Protein AF-A0A1W9H774-F1 (afdb_monomer_lite)

Secondary structure (DSSP, 8-state):
----------HHHHHHHHHHHHHTT--HHHHHHHHHHHHHH------S--S----------HHHHHHHHHHHTTTTT-S---HHHHHGGGGS-HHHHHHHHHHHTTTPPP-PPP--S--------

Radius of gyration: 25.67 Å; chains: 1; bounding box: 56×45×58 Å

Sequence (125 aa):
MASLTVRNIPEEAKARFRRVAAAHGRSMEDHLRQLIVNAADEDVSPSRVAEGAAPFRPQPSAEDWVHELVRLANGAGEGVFDVGKFAEIRYMSPKDAMAELRRLADGVGIDLPPRSGAPLEDPQL

Structure (mmCIF, N/CA/C/O backbone):
data_AF-A0A1W9H774-F1
#
_entry.id   AF-A0A1W9H774-F1
#
loop_
_atom_site.group_PDB
_atom_site.id
_atom_site.type_symbol
_atom_site.label_atom_id
_atom_site.label_alt_id
_atom_site.label_comp_id
_atom_site.label_asym_id
_atom_site.label_entity_id
_atom_site.label_seq_id
_atom_site.pdbx_PDB_ins_code
_atom_site.Cartn_x
_atom_site.Cartn_y
_atom_site.Cartn_z
_atom_site.occupancy
_atom_site.B_iso_or_equiv
_atom_site.auth_seq_id
_atom_site.auth_comp_id
_atom_site.auth_asym_id
_atom_site.auth_atom_id
_atom_site.pdbx_PDB_model_num
ATOM 1 N N . MET A 1 1 ? 6.349 -4.215 17.969 1.00 62.41 1 MET A N 1
ATOM 2 C CA . MET A 1 1 ? 5.167 -3.337 18.096 1.00 62.41 1 MET A CA 1
ATOM 3 C C . MET A 1 1 ? 5.312 -2.252 17.040 1.00 62.41 1 MET A C 1
ATOM 5 O O . MET A 1 1 ? 6.219 -1.442 17.158 1.00 62.41 1 MET A O 1
ATOM 9 N N . ALA A 1 2 ? 4.542 -2.326 15.955 1.00 76.56 2 ALA A N 1
ATOM 10 C CA . ALA A 1 2 ? 4.594 -1.348 14.866 1.00 76.56 2 ALA A CA 1
ATOM 11 C C . ALA A 1 2 ? 3.440 -0.351 15.029 1.00 76.56 2 ALA A C 1
ATOM 13 O O . ALA A 1 2 ? 2.338 -0.756 15.399 1.00 76.56 2 ALA A O 1
ATOM 14 N N . SER A 1 3 ? 3.690 0.933 14.782 1.00 84.69 3 SER A N 1
ATOM 15 C CA . SER A 1 3 ? 2.662 1.975 14.782 1.00 84.69 3 SER A CA 1
ATOM 16 C C . SER A 1 3 ? 2.340 2.384 13.344 1.00 84.69 3 SER A C 1
ATOM 18 O O . SER A 1 3 ? 3.233 2.579 12.523 1.00 84.69 3 SER A O 1
ATOM 20 N N . LEU A 1 4 ? 1.050 2.509 13.030 1.00 82.31 4 LEU A N 1
ATOM 21 C CA . LEU A 1 4 ? 0.554 2.942 11.725 1.00 82.31 4 LEU A CA 1
ATOM 22 C C . LEU A 1 4 ? -0.335 4.167 11.932 1.00 82.31 4 LEU A C 1
ATOM 24 O O . LEU A 1 4 ? -1.285 4.122 12.708 1.00 82.31 4 LEU A O 1
ATOM 28 N N . THR A 1 5 ? -0.032 5.264 11.237 1.00 88.88 5 THR A N 1
ATOM 29 C CA . THR A 1 5 ? -0.881 6.463 11.241 1.00 88.88 5 THR A CA 1
ATOM 30 C C . THR A 1 5 ? -1.582 6.585 9.900 1.00 88.88 5 THR A C 1
ATOM 32 O O . THR A 1 5 ? -0.936 6.832 8.885 1.00 88.88 5 THR A O 1
ATOM 35 N N . VAL A 1 6 ? -2.908 6.463 9.899 1.00 82.38 6 VAL A N 1
ATOM 36 C CA . VAL A 1 6 ? -3.724 6.682 8.702 1.00 82.38 6 VAL A CA 1
ATOM 37 C C . VAL A 1 6 ? -4.219 8.126 8.711 1.00 82.38 6 VAL A C 1
ATOM 39 O O . VAL A 1 6 ? -4.866 8.566 9.661 1.00 82.38 6 VAL A O 1
ATOM 42 N N . ARG A 1 7 ? -3.874 8.884 7.669 1.00 87.88 7 ARG A N 1
ATOM 43 C CA . ARG A 1 7 ? -4.251 10.296 7.502 1.00 87.88 7 ARG A CA 1
ATOM 44 C C . ARG A 1 7 ? -5.277 10.432 6.379 1.00 87.88 7 ARG A C 1
ATOM 46 O O . ARG A 1 7 ? -5.406 9.536 5.555 1.00 87.88 7 ARG A O 1
ATOM 53 N N . ASN A 1 8 ? -5.978 11.565 6.350 1.00 88.56 8 ASN A N 1
ATOM 54 C CA . ASN A 1 8 ? -6.957 11.894 5.310 1.00 88.56 8 ASN A CA 1
ATOM 55 C C . ASN A 1 8 ? -8.129 10.893 5.191 1.00 88.56 8 ASN A C 1
ATOM 57 O O . ASN A 1 8 ? -8.542 10.525 4.095 1.00 88.56 8 ASN A O 1
ATOM 61 N N . ILE A 1 9 ? -8.666 10.431 6.324 1.00 84.31 9 ILE A N 1
ATOM 62 C CA . ILE A 1 9 ? -9.881 9.608 6.331 1.00 84.31 9 ILE A CA 1
ATOM 63 C C . ILE A 1 9 ? -11.099 10.543 6.304 1.00 84.31 9 ILE A C 1
ATOM 65 O O . ILE A 1 9 ? -11.188 11.415 7.172 1.00 84.31 9 ILE A O 1
ATOM 69 N N . PRO A 1 10 ? -12.063 10.350 5.384 1.00 91.00 10 PRO A N 1
ATOM 70 C CA . PRO A 1 10 ? -13.322 11.088 5.406 1.00 91.00 10 PRO A CA 1
ATOM 71 C C . PRO A 1 10 ? -14.048 10.918 6.747 1.00 91.00 10 PRO A C 1
ATOM 73 O O . PRO A 1 10 ? -14.188 9.796 7.244 1.00 91.00 10 PRO A O 1
ATOM 76 N N . GLU A 1 11 ? -14.561 12.008 7.323 1.00 86.38 11 GLU A N 1
ATOM 77 C CA . GLU A 1 11 ? -15.167 11.976 8.666 1.00 86.38 11 GLU A CA 1
ATOM 78 C C . GLU A 1 11 ? -16.371 11.020 8.733 1.00 86.38 11 GLU A C 1
ATOM 80 O O . GLU A 1 11 ? -16.563 10.293 9.708 1.00 86.38 11 GLU A O 1
ATOM 85 N N . GLU A 1 12 ? -17.132 10.914 7.644 1.00 88.25 12 GLU A N 1
ATOM 86 C CA . GLU A 1 12 ? -18.228 9.951 7.531 1.00 88.25 12 GLU A CA 1
ATOM 87 C C . GLU A 1 12 ? -17.751 8.495 7.589 1.00 88.25 12 GLU A C 1
ATOM 89 O O . GLU A 1 12 ? -18.395 7.651 8.219 1.00 88.25 12 GLU A O 1
ATOM 94 N N . ALA A 1 13 ? -16.621 8.187 6.944 1.00 86.31 13 ALA A N 1
ATOM 95 C CA . ALA A 1 13 ? -16.035 6.851 6.958 1.00 86.31 13 ALA A CA 1
ATOM 96 C C . ALA A 1 13 ? -15.551 6.498 8.369 1.00 86.31 13 ALA A C 1
ATOM 98 O O . ALA A 1 13 ? -15.840 5.409 8.863 1.00 86.31 13 ALA A O 1
ATOM 99 N N . LYS A 1 14 ? -14.927 7.453 9.064 1.00 88.31 14 LYS A N 1
ATOM 100 C CA . LYS A 1 14 ? -14.523 7.316 10.468 1.00 88.31 14 LYS A CA 1
ATOM 101 C C . LYS A 1 14 ? -15.722 7.098 11.399 1.00 88.31 14 LYS A C 1
ATOM 103 O O . LYS A 1 14 ? -15.684 6.222 12.265 1.00 88.31 14 LYS A O 1
ATOM 108 N N . ALA A 1 15 ? -16.817 7.834 11.202 1.00 89.12 15 ALA A N 1
ATOM 109 C CA . ALA A 1 15 ? -18.040 7.683 11.989 1.00 89.12 15 ALA A CA 1
ATOM 110 C C . ALA A 1 15 ? -18.739 6.335 11.748 1.00 89.12 15 ALA A C 1
ATOM 112 O O . ALA A 1 15 ? -19.255 5.722 12.687 1.00 89.12 15 ALA A O 1
ATOM 113 N N . ARG A 1 16 ? -18.763 5.846 10.500 1.00 88.62 16 ARG A N 1
ATOM 114 C CA . ARG A 1 16 ? -19.239 4.487 10.185 1.00 88.62 16 ARG A CA 1
ATOM 115 C C . ARG A 1 16 ? -18.352 3.436 10.841 1.00 88.62 16 ARG A C 1
ATOM 117 O O . ARG A 1 16 ? -18.870 2.560 11.524 1.00 88.62 16 ARG A O 1
ATOM 124 N N . PHE A 1 17 ? -17.037 3.578 10.720 1.00 87.75 17 PHE A N 1
ATOM 125 C CA . PHE A 1 17 ? -16.075 2.646 11.298 1.00 87.75 17 PHE A CA 1
ATOM 126 C C . PHE A 1 17 ? -16.210 2.541 12.823 1.00 87.75 17 PHE A C 1
ATOM 128 O O . PHE A 1 17 ? -16.242 1.443 13.372 1.00 87.75 17 PHE A O 1
ATOM 135 N N . ARG A 1 18 ? -16.415 3.671 13.512 1.00 88.38 18 ARG A N 1
ATOM 136 C CA . ARG A 1 18 ? -16.695 3.691 14.956 1.00 88.38 18 ARG A CA 1
ATOM 137 C C . ARG A 1 18 ? -17.947 2.900 15.329 1.00 88.38 18 ARG A C 1
ATOM 139 O O . ARG A 1 18 ? -17.934 2.183 16.325 1.00 88.38 18 ARG A O 1
ATOM 146 N N . ARG A 1 19 ? -19.022 3.039 14.548 1.00 90.00 19 ARG A N 1
ATOM 147 C CA . ARG A 1 19 ? -20.281 2.317 14.782 1.00 90.00 19 ARG A CA 1
ATOM 148 C C . ARG A 1 19 ? -20.111 0.815 14.587 1.00 90.00 19 ARG A C 1
ATOM 150 O O . ARG A 1 19 ? -20.593 0.052 15.413 1.00 90.00 19 ARG A O 1
ATOM 157 N N . VAL A 1 20 ? -19.398 0.406 13.540 1.00 87.88 20 VAL A N 1
ATOM 158 C CA . VAL A 1 20 ? -19.118 -1.010 13.269 1.00 87.88 20 VAL A CA 1
ATOM 159 C C . VAL A 1 20 ? -18.243 -1.605 14.376 1.00 87.88 20 VAL A C 1
ATOM 161 O O . VAL A 1 20 ? -18.600 -2.632 14.944 1.00 87.88 20 VAL A O 1
ATOM 164 N N . ALA A 1 21 ? -17.170 -0.920 14.784 1.00 89.00 21 ALA A N 1
ATOM 165 C CA . ALA A 1 21 ? -16.325 -1.368 15.894 1.00 89.00 21 ALA A CA 1
ATOM 166 C C . ALA A 1 21 ? -17.122 -1.549 17.202 1.00 89.00 21 ALA A C 1
ATOM 168 O O . ALA A 1 21 ? -16.989 -2.575 17.871 1.00 89.00 21 ALA A O 1
ATOM 169 N N . ALA A 1 22 ? -18.007 -0.595 17.520 1.00 88.94 22 ALA A N 1
ATOM 170 C CA . ALA A 1 22 ? -18.890 -0.679 18.681 1.00 88.94 22 ALA A CA 1
ATOM 171 C C . ALA A 1 22 ? -19.894 -1.841 18.577 1.00 88.94 22 ALA A C 1
ATOM 173 O O . ALA A 1 22 ? -20.134 -2.518 19.572 1.00 88.94 22 ALA A O 1
ATOM 174 N N . ALA A 1 23 ? -20.433 -2.116 17.384 1.00 88.75 23 ALA A N 1
ATOM 175 C CA . ALA A 1 23 ? -21.316 -3.261 17.149 1.00 88.75 23 ALA A CA 1
ATOM 176 C C . ALA A 1 23 ? -20.605 -4.605 17.382 1.00 88.75 23 ALA A C 1
ATOM 178 O O . ALA A 1 23 ? -21.214 -5.550 17.872 1.00 88.75 23 ALA A O 1
ATOM 179 N N . HIS A 1 24 ? -19.303 -4.677 17.096 1.00 86.25 24 HIS A N 1
ATOM 180 C CA . HIS A 1 24 ? -18.473 -5.841 17.407 1.00 86.25 24 HIS A CA 1
ATOM 181 C C . HIS A 1 24 ? -17.962 -5.870 18.860 1.00 86.25 24 HIS A C 1
ATOM 183 O O . HIS A 1 24 ? -17.246 -6.804 19.222 1.00 86.25 24 HIS A O 1
ATOM 189 N N . GLY A 1 25 ? -18.292 -4.870 19.688 1.00 89.94 25 GLY A N 1
ATOM 190 C CA . GLY A 1 25 ? -17.834 -4.769 21.077 1.00 89.94 25 GLY A CA 1
ATOM 191 C C . GLY A 1 25 ? -16.328 -4.522 21.221 1.00 89.94 25 GLY A C 1
ATOM 192 O O . GLY A 1 25 ? -15.747 -4.865 22.247 1.00 89.94 25 GLY A O 1
ATOM 193 N N . ARG A 1 26 ? -15.676 -3.969 20.190 1.00 88.19 26 ARG A N 1
ATOM 194 C CA . ARG A 1 26 ? -14.218 -3.770 20.138 1.00 88.19 26 ARG A CA 1
ATOM 195 C C . ARG A 1 26 ? -13.856 -2.289 20.138 1.00 88.19 26 ARG A C 1
ATOM 197 O O . ARG A 1 26 ? -14.648 -1.431 19.742 1.00 88.19 26 ARG A O 1
ATOM 204 N N . SER A 1 27 ? -12.622 -1.989 20.545 1.00 88.94 27 SER A N 1
ATOM 205 C CA . SER A 1 27 ? -12.045 -0.667 20.318 1.00 88.94 27 SER A CA 1
ATOM 206 C C . SER A 1 27 ? -11.858 -0.427 18.815 1.00 88.94 27 SER A C 1
ATOM 208 O O . SER A 1 27 ? -11.756 -1.361 18.016 1.00 88.94 27 SER A O 1
ATOM 210 N N . MET A 1 28 ? -11.811 0.843 18.414 1.00 85.44 28 MET A N 1
ATOM 211 C CA . MET A 1 28 ? -11.588 1.214 17.014 1.00 85.44 28 MET A CA 1
ATOM 212 C C . MET A 1 28 ? -10.242 0.685 16.495 1.00 85.44 28 MET A C 1
ATOM 214 O O . MET A 1 28 ? -10.155 0.218 15.364 1.00 85.44 28 MET A O 1
ATOM 218 N N . GLU A 1 29 ? -9.212 0.728 17.338 1.00 88.75 29 GLU A N 1
ATOM 219 C CA . GLU A 1 29 ? -7.876 0.229 17.016 1.00 88.75 29 GLU A CA 1
ATOM 220 C C . GLU A 1 29 ? -7.861 -1.296 16.864 1.00 88.75 29 GLU A C 1
ATOM 222 O O . GLU A 1 29 ? -7.335 -1.808 15.878 1.00 88.75 29 GLU A O 1
ATOM 227 N N . ASP A 1 30 ? -8.484 -2.029 17.790 1.00 87.62 30 ASP A N 1
ATOM 228 C CA . ASP A 1 30 ? -8.538 -3.493 17.713 1.00 87.62 30 ASP A CA 1
ATOM 229 C C . ASP A 1 30 ? -9.347 -3.966 16.509 1.00 87.62 30 ASP A C 1
ATOM 231 O O . ASP A 1 30 ? -8.990 -4.953 15.865 1.00 87.62 30 ASP A O 1
ATOM 235 N N . HIS A 1 31 ? -10.426 -3.253 16.174 1.00 87.81 31 HIS A N 1
ATOM 236 C CA . HIS A 1 31 ? -11.202 -3.538 14.976 1.00 87.81 31 HIS A CA 1
ATOM 237 C C . HIS A 1 31 ? -10.382 -3.291 13.701 1.00 87.81 31 HIS A C 1
ATOM 239 O O . HIS A 1 31 ? -10.420 -4.116 12.791 1.00 87.81 31 HIS A O 1
ATOM 245 N N . LEU A 1 32 ? -9.576 -2.222 13.657 1.00 88.25 32 LEU A N 1
ATOM 246 C CA . LEU A 1 32 ? -8.675 -1.944 12.534 1.00 88.25 32 LEU A CA 1
ATOM 247 C C . LEU A 1 32 ? -7.583 -3.008 12.408 1.00 88.25 32 LEU A C 1
ATOM 249 O O . LEU A 1 32 ? -7.324 -3.490 11.311 1.00 88.25 32 LEU A O 1
ATOM 253 N N . ARG A 1 33 ? -6.974 -3.410 13.528 1.00 88.25 33 ARG A N 1
ATOM 254 C CA . ARG A 1 33 ? -5.952 -4.463 13.549 1.00 88.25 33 ARG A CA 1
ATOM 255 C C . ARG A 1 33 ? -6.499 -5.767 12.982 1.00 88.25 33 ARG A C 1
ATOM 257 O O . ARG A 1 33 ? -5.850 -6.387 12.155 1.00 88.25 33 ARG A O 1
ATOM 264 N N . GLN A 1 34 ? -7.695 -6.161 13.407 1.00 87.56 34 GLN A N 1
ATOM 265 C CA . GLN A 1 34 ? -8.348 -7.382 12.937 1.00 87.56 34 GLN A CA 1
ATOM 266 C C . GLN A 1 34 ? -8.717 -7.303 11.459 1.00 87.56 34 GLN A C 1
ATOM 268 O O . GLN A 1 34 ? -8.557 -8.284 10.750 1.00 87.56 34 GLN A O 1
ATOM 273 N N . LEU A 1 35 ? -9.139 -6.134 10.975 1.00 86.62 35 LEU A N 1
ATOM 274 C CA . LEU A 1 35 ? -9.409 -5.933 9.555 1.00 86.62 35 LEU A CA 1
ATOM 275 C C . LEU A 1 35 ? -8.132 -6.056 8.712 1.00 86.62 35 LEU A C 1
ATOM 277 O O . LEU A 1 35 ? -8.172 -6.669 7.656 1.00 86.62 35 LEU A O 1
ATOM 281 N N . ILE A 1 36 ? -7.000 -5.533 9.195 1.00 85.94 36 ILE A N 1
ATOM 282 C CA . ILE A 1 36 ? -5.697 -5.671 8.525 1.00 85.94 36 ILE A CA 1
ATOM 283 C C . ILE A 1 36 ? -5.218 -7.127 8.537 1.00 85.94 36 ILE A C 1
ATOM 285 O O . ILE A 1 36 ? -4.744 -7.600 7.514 1.00 85.94 36 ILE A O 1
ATOM 289 N N . VAL A 1 37 ? -5.347 -7.831 9.667 1.00 85.94 37 VAL A N 1
ATOM 290 C CA . VAL A 1 37 ? -4.969 -9.251 9.777 1.00 85.94 37 VAL A CA 1
ATOM 291 C C . VAL A 1 37 ? -5.833 -10.102 8.854 1.00 85.94 37 VAL A C 1
ATOM 293 O O . VAL A 1 37 ? -5.296 -10.814 8.022 1.00 85.94 37 VAL A O 1
ATOM 296 N N . ASN A 1 38 ? -7.157 -9.944 8.908 1.00 82.81 38 ASN A N 1
ATOM 297 C CA . ASN A 1 38 ? -8.064 -10.685 8.037 1.00 82.81 38 ASN A CA 1
ATOM 298 C C . ASN A 1 38 ? -7.809 -10.379 6.556 1.00 82.81 38 ASN A C 1
ATOM 300 O O . ASN A 1 38 ? -7.833 -11.291 5.748 1.00 82.81 38 ASN A O 1
ATOM 304 N N . ALA A 1 39 ? -7.531 -9.123 6.193 1.00 79.94 39 ALA A N 1
ATOM 305 C CA . ALA A 1 39 ? -7.201 -8.759 4.814 1.00 79.94 39 ALA A CA 1
ATOM 306 C C . ALA A 1 39 ? -5.820 -9.267 4.360 1.00 79.94 39 ALA A C 1
ATOM 308 O O . ALA A 1 39 ? -5.582 -9.363 3.162 1.00 79.94 39 ALA A O 1
ATOM 309 N N . ALA A 1 40 ? -4.906 -9.540 5.295 1.00 76.25 40 ALA A N 1
ATOM 310 C CA . ALA A 1 40 ? -3.613 -10.156 5.011 1.00 76.25 40 ALA A CA 1
ATOM 311 C C . ALA A 1 40 ? -3.705 -11.689 4.935 1.00 76.25 40 ALA A C 1
ATOM 313 O O . ALA A 1 40 ? -2.935 -12.296 4.199 1.00 76.25 40 ALA A O 1
ATOM 314 N N . ASP A 1 41 ? -4.634 -12.293 5.681 1.00 74.12 41 ASP A N 1
ATOM 315 C CA . ASP A 1 41 ? -4.893 -13.735 5.684 1.00 74.12 41 ASP A CA 1
ATOM 316 C C . ASP A 1 41 ? -5.820 -14.159 4.525 1.00 74.12 41 ASP A C 1
ATOM 318 O O . ASP A 1 41 ? -5.706 -15.272 4.012 1.00 74.12 41 ASP A O 1
ATOM 322 N N . GLU A 1 42 ? -6.731 -13.282 4.083 1.00 58.34 42 GLU A N 1
ATOM 323 C CA . GLU A 1 42 ? -7.573 -13.481 2.899 1.00 58.34 42 GLU A CA 1
ATOM 324 C C . GLU A 1 42 ? -6.794 -13.189 1.607 1.00 58.34 42 GLU A C 1
ATOM 326 O O . GLU A 1 42 ? -7.046 -12.220 0.886 1.00 58.34 42 GLU A O 1
ATOM 331 N N . ASP A 1 43 ? -5.896 -14.103 1.244 1.00 53.72 43 ASP A N 1
ATOM 332 C CA . ASP A 1 43 ? -5.653 -14.363 -0.169 1.00 53.72 43 ASP A CA 1
ATOM 333 C C . ASP A 1 43 ? -6.958 -14.922 -0.778 1.00 53.72 43 ASP A C 1
ATOM 335 O O . ASP A 1 43 ? -7.340 -16.069 -0.552 1.00 53.72 43 ASP A O 1
ATOM 339 N N . VAL A 1 44 ? -7.609 -14.096 -1.607 1.00 50.62 44 VAL A N 1
ATOM 340 C CA . VAL A 1 44 ? -8.730 -14.396 -2.525 1.00 50.62 44 VAL A CA 1
ATOM 341 C C . VAL A 1 44 ? -10.157 -14.179 -1.988 1.00 50.62 44 VAL A C 1
ATOM 343 O O . VAL A 1 44 ? -10.817 -15.083 -1.483 1.00 50.62 44 VAL A O 1
ATOM 346 N N . SER A 1 45 ? -10.724 -13.018 -2.346 1.00 38.91 45 SER A N 1
ATOM 347 C CA . SER A 1 45 ? -11.942 -12.927 -3.182 1.00 38.91 45 SER A CA 1
ATOM 348 C C . SER A 1 45 ? -12.122 -11.500 -3.733 1.00 38.91 45 SER A C 1
ATOM 350 O O . SER A 1 45 ? -12.632 -10.622 -3.035 1.00 38.91 45 SER A O 1
ATOM 352 N N . PRO A 1 46 ? -11.737 -11.219 -4.995 1.00 44.31 46 PRO A N 1
ATOM 353 C CA . PRO A 1 46 ? -11.895 -9.901 -5.595 1.00 44.31 46 PRO A CA 1
ATOM 354 C C . PRO A 1 46 ? -13.331 -9.723 -6.102 1.00 44.31 46 PRO A C 1
ATOM 356 O O . PRO A 1 46 ? -13.603 -9.760 -7.300 1.00 44.31 46 PRO A O 1
ATOM 359 N N . SER A 1 47 ? -14.284 -9.501 -5.202 1.00 48.66 47 SER A N 1
ATOM 360 C CA . SER A 1 47 ? -15.586 -8.955 -5.590 1.00 48.66 47 SER A CA 1
ATOM 361 C C . SER A 1 47 ? -15.575 -7.436 -5.423 1.00 48.66 47 SER A C 1
ATOM 363 O O . SER A 1 47 ? -15.825 -6.914 -4.343 1.00 48.66 47 SER A O 1
ATOM 365 N N . ARG A 1 48 ? -15.326 -6.758 -6.554 1.00 49.19 48 ARG A N 1
ATOM 366 C CA . ARG A 1 48 ? -15.414 -5.306 -6.809 1.00 49.19 48 ARG A CA 1
ATOM 367 C C . ARG A 1 48 ? -14.359 -4.412 -6.149 1.00 49.19 48 ARG A C 1
ATOM 369 O O . ARG A 1 48 ? -14.680 -3.653 -5.246 1.00 49.19 48 ARG A O 1
ATOM 376 N N . VAL A 1 49 ? -13.188 -4.333 -6.776 1.00 42.59 49 VAL A N 1
ATOM 377 C CA . VAL A 1 49 ? -12.668 -3.043 -7.266 1.00 42.59 49 VAL A CA 1
ATOM 378 C C . VAL A 1 49 ? -12.024 -3.323 -8.620 1.00 42.59 49 VAL A C 1
ATOM 380 O O . VAL A 1 49 ? -11.030 -4.039 -8.708 1.00 42.59 49 VAL A O 1
ATOM 383 N N . ALA A 1 50 ? -12.657 -2.841 -9.686 1.00 49.19 50 ALA A N 1
ATOM 384 C CA . ALA A 1 50 ? -12.026 -2.777 -10.992 1.00 49.19 50 ALA A CA 1
ATOM 385 C C . ALA A 1 50 ? -11.002 -1.633 -10.982 1.00 49.19 50 ALA A C 1
ATOM 387 O O . ALA A 1 50 ? -11.269 -0.579 -10.411 1.00 49.19 50 ALA A O 1
ATOM 388 N N . GLU A 1 51 ? -9.884 -1.891 -11.660 1.00 49.22 51 GLU A N 1
ATOM 389 C CA . GLU A 1 51 ? -8.781 -0.988 -12.012 1.00 49.22 51 GLU A CA 1
ATOM 390 C C . GLU A 1 51 ? -7.713 -0.713 -10.939 1.00 49.22 51 GLU A C 1
ATOM 392 O O . GLU A 1 51 ? -7.902 0.008 -9.965 1.00 49.22 51 GLU A O 1
ATOM 397 N N . GLY A 1 52 ? -6.520 -1.268 -11.195 1.00 49.72 52 GLY A N 1
ATOM 398 C CA . GLY A 1 52 ? -5.246 -0.722 -10.718 1.00 49.72 52 GLY A CA 1
ATOM 399 C C . GLY A 1 52 ? -4.435 -1.580 -9.749 1.00 49.72 52 GLY A C 1
ATOM 400 O O . GLY A 1 52 ? -3.261 -1.289 -9.542 1.00 49.72 52 GLY A O 1
ATOM 401 N N . ALA A 1 53 ? -4.992 -2.647 -9.176 1.00 49.09 53 ALA A N 1
ATOM 402 C CA . ALA A 1 53 ? -4.255 -3.497 -8.243 1.00 49.09 53 ALA A CA 1
ATOM 403 C C . ALA A 1 53 ? -3.424 -4.551 -8.993 1.00 49.09 53 ALA A C 1
ATOM 405 O O . ALA A 1 53 ? -3.779 -5.728 -9.044 1.00 49.09 53 ALA A O 1
ATOM 406 N N . ALA A 1 54 ? -2.297 -4.139 -9.578 1.00 56.56 54 ALA A N 1
ATOM 407 C CA . ALA A 1 54 ? -1.223 -5.102 -9.776 1.00 56.56 54 ALA A CA 1
ATOM 408 C C . ALA A 1 54 ? -0.827 -5.603 -8.373 1.00 56.56 54 ALA A C 1
ATOM 410 O O . ALA A 1 54 ? -0.527 -4.765 -7.515 1.00 56.56 54 ALA A O 1
ATOM 411 N N . PRO A 1 55 ? -0.861 -6.920 -8.094 1.00 58.78 55 PRO A N 1
ATOM 412 C CA . PRO A 1 55 ? -0.365 -7.430 -6.823 1.00 58.78 55 PRO A CA 1
ATOM 413 C C . PRO A 1 55 ? 1.061 -6.918 -6.641 1.00 58.78 55 PRO A C 1
ATOM 415 O O . PRO A 1 55 ? 1.817 -6.854 -7.617 1.00 58.78 55 PRO A O 1
ATOM 418 N N . PHE A 1 56 ? 1.415 -6.515 -5.419 1.00 54.84 56 PHE A N 1
ATOM 419 C CA . PHE A 1 56 ? 2.778 -6.118 -5.087 1.00 54.84 56 PHE A CA 1
ATOM 420 C C . PHE A 1 56 ? 3.681 -7.323 -5.354 1.00 54.84 56 PHE A C 1
ATOM 422 O O . PHE A 1 56 ? 3.789 -8.234 -4.536 1.00 54.84 56 PHE A O 1
ATOM 429 N N . ARG A 1 57 ? 4.257 -7.382 -6.558 1.00 61.62 57 ARG A N 1
ATOM 430 C CA . ARG A 1 57 ? 5.192 -8.437 -6.916 1.00 61.62 57 ARG A CA 1
AT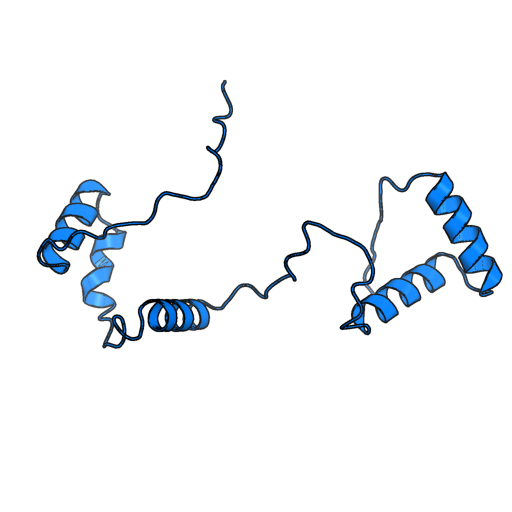OM 431 C C . ARG A 1 57 ? 6.456 -8.168 -6.106 1.00 61.62 57 ARG A C 1
ATOM 433 O O . ARG A 1 57 ? 6.952 -7.039 -6.168 1.00 61.62 57 ARG A O 1
ATOM 440 N N . PRO A 1 58 ? 6.975 -9.152 -5.353 1.00 62.25 58 PRO A N 1
ATOM 441 C CA . PRO A 1 58 ? 8.309 -9.025 -4.793 1.00 62.25 58 PRO A CA 1
ATOM 442 C C . PRO A 1 58 ? 9.250 -8.635 -5.932 1.00 62.25 58 PRO A C 1
ATOM 444 O O . PRO A 1 58 ? 9.155 -9.180 -7.035 1.00 62.25 58 PRO A O 1
ATOM 447 N N . GLN A 1 59 ? 10.075 -7.617 -5.694 1.00 63.56 59 GLN A N 1
ATOM 448 C CA . GLN A 1 59 ? 11.027 -7.146 -6.688 1.00 63.56 59 GLN A CA 1
ATOM 449 C C . GLN A 1 59 ? 11.918 -8.348 -7.033 1.00 63.56 59 GLN A C 1
ATOM 451 O O . GLN A 1 59 ? 12.547 -8.882 -6.116 1.00 63.56 59 GLN A O 1
ATOM 456 N N . PRO A 1 60 ? 11.887 -8.849 -8.283 1.00 68.12 60 PRO A N 1
ATOM 457 C CA . PRO A 1 60 ? 12.612 -10.060 -8.636 1.00 68.12 60 PRO A CA 1
ATOM 458 C C . PRO A 1 60 ? 14.087 -9.849 -8.316 1.00 68.12 60 PRO A C 1
ATOM 460 O O . PRO A 1 60 ? 14.621 -8.755 -8.537 1.00 68.12 60 PRO A O 1
ATOM 463 N N . SER A 1 61 ? 14.739 -10.876 -7.772 1.00 76.94 61 SER A N 1
ATOM 464 C CA . SER A 1 61 ? 16.188 -10.825 -7.629 1.00 76.94 61 SER A CA 1
ATOM 465 C C . SER A 1 61 ? 16.824 -10.671 -9.016 1.00 76.94 61 SER A C 1
ATOM 467 O O . SER A 1 61 ? 16.197 -10.938 -10.045 1.00 76.94 61 SER A O 1
ATOM 469 N N . ALA A 1 62 ? 18.078 -10.218 -9.065 1.00 72.38 62 ALA A N 1
ATOM 470 C CA . ALA A 1 62 ? 18.783 -10.093 -10.339 1.00 72.38 62 ALA A CA 1
ATOM 471 C C . ALA A 1 62 ? 18.788 -11.426 -11.113 1.00 72.38 62 ALA A C 1
ATOM 473 O O . ALA A 1 62 ? 18.615 -11.420 -12.327 1.00 72.38 62 ALA A O 1
ATOM 474 N N . GLU A 1 63 ? 18.910 -12.553 -10.408 1.00 73.56 63 GLU A N 1
ATOM 475 C CA . GLU A 1 63 ? 18.884 -13.899 -10.989 1.00 73.56 63 GLU A CA 1
ATOM 476 C C . GLU A 1 63 ? 17.499 -14.256 -11.546 1.00 73.56 63 GLU A C 1
ATOM 478 O O . GLU A 1 63 ? 17.399 -14.692 -12.694 1.00 73.56 63 GLU A O 1
ATOM 483 N N . ASP A 1 64 ? 16.425 -13.980 -10.799 1.00 78.81 64 ASP A N 1
ATOM 484 C CA . ASP A 1 64 ? 15.048 -14.196 -11.271 1.00 78.81 64 ASP A CA 1
ATOM 485 C C . ASP A 1 64 ? 14.754 -13.381 -12.534 1.00 78.81 64 ASP A C 1
ATOM 487 O O . ASP A 1 64 ? 14.076 -13.843 -13.453 1.00 78.81 64 ASP A O 1
ATOM 491 N N . TRP A 1 65 ? 15.294 -12.162 -12.598 1.00 77.31 65 TRP A N 1
ATOM 492 C CA . TRP A 1 65 ? 15.139 -11.291 -13.753 1.00 77.31 65 TRP A CA 1
ATOM 493 C C . TRP A 1 65 ? 15.879 -11.826 -14.984 1.00 77.31 65 TRP A C 1
ATOM 495 O O . TRP A 1 65 ? 15.327 -11.800 -16.084 1.00 77.31 65 TRP A O 1
ATOM 505 N N . VAL A 1 66 ? 17.092 -12.366 -14.811 1.00 77.44 66 VAL A N 1
ATOM 506 C CA . VAL A 1 66 ? 17.818 -13.034 -15.903 1.00 77.44 66 VAL A CA 1
ATOM 507 C C . VAL A 1 66 ? 17.044 -14.253 -16.402 1.00 77.44 66 VAL A C 1
ATOM 509 O O . VAL A 1 66 ? 16.853 -14.395 -17.610 1.00 77.44 66 VAL A O 1
ATOM 512 N N . HIS A 1 67 ? 16.546 -15.102 -15.501 1.00 74.12 67 HIS A N 1
ATOM 513 C CA . HIS A 1 67 ? 15.764 -16.280 -15.883 1.00 74.12 67 HIS A CA 1
ATOM 514 C C . HIS A 1 67 ? 14.488 -15.913 -16.645 1.00 74.12 67 HIS A C 1
ATOM 516 O O . HIS A 1 67 ? 14.175 -16.535 -17.663 1.00 74.12 67 HIS A O 1
ATOM 522 N N . GLU A 1 68 ? 13.782 -14.873 -16.206 1.00 76.38 68 GLU A N 1
ATOM 523 C CA . GLU A 1 68 ? 12.583 -14.391 -16.886 1.00 76.38 68 GLU A CA 1
ATOM 524 C C . GLU A 1 68 ? 12.899 -13.835 -18.281 1.00 76.38 68 GLU A C 1
ATOM 526 O O . GLU A 1 68 ? 12.170 -14.110 -19.235 1.00 76.38 68 GLU A O 1
ATOM 531 N N . LEU A 1 69 ? 14.013 -13.116 -18.447 1.00 78.75 69 LEU A N 1
ATOM 532 C CA . LEU A 1 69 ? 14.448 -12.641 -19.761 1.00 78.75 69 LEU A CA 1
ATOM 533 C C . LEU A 1 69 ? 14.834 -13.777 -20.707 1.00 78.75 69 LEU A C 1
ATOM 535 O O . LEU A 1 69 ? 14.439 -13.751 -21.872 1.00 78.75 69 LEU A O 1
ATOM 539 N N . VAL A 1 70 ? 15.569 -14.783 -20.226 1.00 78.56 70 VAL A N 1
ATOM 540 C CA . VAL A 1 70 ? 15.924 -15.965 -21.031 1.00 78.56 70 VAL A CA 1
ATOM 541 C C . VAL A 1 70 ? 14.659 -16.710 -21.463 1.00 78.56 70 VAL A C 1
ATOM 543 O O . VAL A 1 70 ? 14.547 -17.115 -22.622 1.00 78.56 70 VAL A O 1
ATOM 546 N N . ARG A 1 71 ? 13.670 -16.823 -20.568 1.00 75.50 71 ARG A N 1
ATOM 547 C CA . ARG A 1 71 ? 12.358 -17.407 -20.870 1.00 75.50 71 ARG A CA 1
ATOM 548 C C . ARG A 1 71 ? 11.603 -16.602 -21.930 1.00 75.50 71 ARG A C 1
ATOM 550 O O . ARG A 1 71 ? 11.096 -17.190 -22.879 1.00 75.50 71 ARG A O 1
ATOM 557 N N .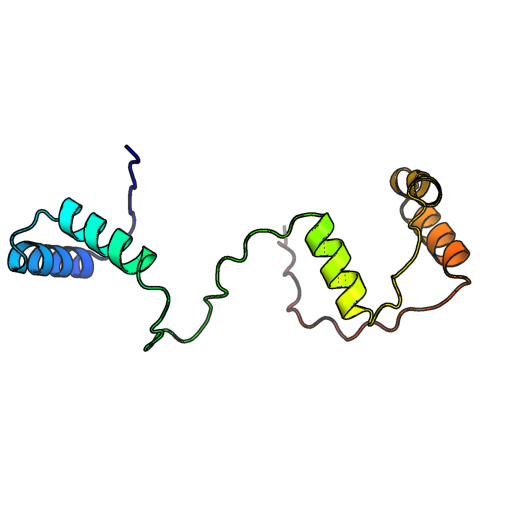 LEU A 1 72 ? 11.541 -15.274 -21.799 1.00 74.19 72 LEU A N 1
ATOM 558 C CA . LEU A 1 72 ? 10.899 -14.383 -22.777 1.00 74.19 72 LEU A CA 1
ATOM 559 C C . LEU A 1 72 ? 11.594 -14.417 -24.144 1.00 74.19 72 LEU A C 1
ATOM 561 O O . LEU A 1 72 ? 10.934 -14.299 -25.173 1.00 74.19 72 LEU A O 1
ATOM 565 N N . ALA A 1 73 ? 12.908 -14.634 -24.157 1.00 70.88 73 ALA A N 1
ATOM 566 C CA . ALA A 1 73 ? 13.698 -14.827 -25.364 1.00 70.88 73 ALA A CA 1
ATOM 567 C C . ALA A 1 73 ? 13.593 -16.254 -25.946 1.00 70.88 73 ALA A C 1
ATOM 569 O O . ALA A 1 73 ? 14.351 -16.587 -26.854 1.00 70.88 73 ALA A O 1
ATOM 570 N N . ASN A 1 74 ? 12.691 -17.111 -25.443 1.00 70.31 74 ASN A N 1
ATOM 571 C CA . ASN A 1 74 ? 12.542 -18.515 -25.855 1.00 70.31 74 ASN A CA 1
ATOM 572 C C . ASN A 1 74 ? 13.863 -19.311 -25.811 1.00 70.31 74 ASN A C 1
ATOM 574 O O . ASN A 1 74 ? 14.138 -20.114 -26.700 1.00 70.31 74 ASN A O 1
ATOM 578 N N . GLY A 1 75 ? 14.711 -19.064 -24.809 1.00 63.19 75 GLY A N 1
ATOM 579 C CA . GLY A 1 75 ? 16.012 -19.729 -24.688 1.00 63.19 75 GLY A CA 1
ATOM 580 C C . GLY A 1 75 ? 17.112 -19.152 -25.586 1.00 63.19 75 GLY A C 1
ATOM 581 O O . GLY A 1 75 ? 18.249 -19.601 -25.509 1.00 63.19 75 GLY A O 1
ATOM 582 N N . ALA A 1 76 ? 16.846 -18.101 -26.374 1.00 62.12 76 ALA A N 1
ATOM 583 C CA . ALA A 1 76 ? 17.865 -17.444 -27.206 1.00 62.12 76 ALA A CA 1
ATOM 584 C C . ALA A 1 76 ? 18.961 -16.706 -26.403 1.00 62.12 76 ALA A C 1
ATOM 586 O O . ALA A 1 76 ? 19.910 -16.188 -26.986 1.00 62.12 76 ALA A O 1
ATOM 587 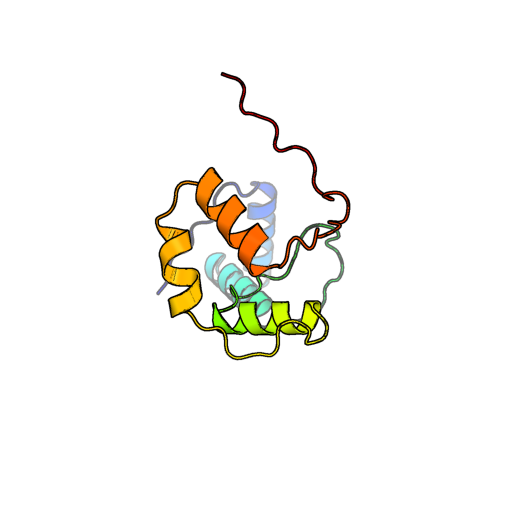N N . GLY A 1 77 ? 18.832 -16.650 -25.073 1.00 55.88 77 GLY A N 1
ATOM 588 C CA . GLY A 1 77 ? 19.846 -16.148 -24.142 1.00 55.88 77 GLY A CA 1
ATOM 589 C C . GLY A 1 77 ? 20.525 -17.240 -23.309 1.00 55.88 77 GLY A C 1
ATOM 590 O O . GLY A 1 77 ? 21.229 -16.911 -22.362 1.00 55.88 77 GLY A O 1
ATOM 591 N N . GLU A 1 78 ? 20.299 -18.526 -23.592 1.00 51.16 78 GLU A N 1
ATOM 592 C CA . GLU A 1 78 ? 20.953 -19.611 -22.857 1.00 51.16 78 GLU A CA 1
ATOM 593 C C . GLU A 1 78 ? 22.413 -19.758 -23.333 1.00 51.16 78 GLU A C 1
ATOM 595 O O . GLU A 1 78 ? 22.689 -20.155 -24.464 1.00 51.16 78 GLU A O 1
ATOM 600 N N . GLY A 1 79 ? 23.371 -19.371 -22.485 1.00 62.47 79 GLY A N 1
ATOM 601 C CA . GLY A 1 79 ? 24.799 -19.402 -22.801 1.00 62.47 79 GLY A CA 1
ATOM 602 C C . GLY A 1 79 ? 25.673 -18.895 -21.654 1.00 62.47 79 GLY A C 1
ATOM 603 O O . GLY A 1 79 ? 25.186 -18.304 -20.691 1.00 62.47 79 GLY A O 1
ATOM 604 N N . VAL A 1 80 ? 26.987 -19.130 -21.740 1.00 56.47 80 VAL A N 1
ATOM 605 C CA . VAL A 1 80 ? 27.948 -18.584 -20.770 1.00 56.47 80 VAL A CA 1
ATOM 606 C C . VAL A 1 80 ? 28.072 -17.082 -21.018 1.00 56.47 80 VAL A C 1
ATOM 608 O O . VAL A 1 80 ? 28.746 -16.645 -21.951 1.00 56.47 80 VAL A O 1
ATOM 611 N N . PHE A 1 81 ? 27.402 -16.284 -20.188 1.00 58.88 81 PHE A N 1
ATOM 612 C CA . PHE A 1 81 ? 27.600 -14.842 -20.151 1.00 58.88 81 PHE A CA 1
ATOM 613 C C . PHE A 1 81 ? 28.994 -14.561 -19.594 1.00 58.88 81 PHE A C 1
ATOM 615 O O . PHE A 1 81 ? 29.219 -14.598 -18.386 1.00 58.88 81 PHE A O 1
ATOM 622 N N . ASP A 1 82 ? 29.946 -14.300 -20.484 1.00 61.34 82 ASP A N 1
ATOM 623 C CA . ASP A 1 82 ? 31.266 -13.837 -20.080 1.00 61.34 82 ASP A CA 1
ATOM 624 C C . ASP A 1 82 ? 31.152 -12.392 -19.587 1.00 61.34 82 ASP A C 1
ATOM 626 O O . ASP A 1 82 ? 31.228 -11.432 -20.354 1.00 61.34 82 ASP A O 1
ATOM 630 N N . VAL A 1 83 ? 30.927 -12.244 -18.282 1.00 58.38 83 VAL A N 1
ATOM 631 C CA . VAL A 1 83 ? 30.821 -10.949 -17.601 1.00 58.38 83 VAL A CA 1
ATOM 632 C C . VAL A 1 83 ? 32.060 -10.084 -17.871 1.00 58.38 83 VAL A C 1
ATOM 634 O O . VAL A 1 83 ? 31.937 -8.864 -17.957 1.00 58.38 83 VAL A O 1
ATOM 637 N N . GLY A 1 84 ? 33.234 -10.695 -18.080 1.00 63.78 84 GLY A N 1
ATOM 638 C CA . GLY A 1 84 ? 34.470 -9.992 -18.422 1.00 63.78 84 GLY A CA 1
ATOM 639 C C . GLY A 1 84 ? 34.418 -9.338 -19.802 1.00 63.78 84 GLY A C 1
ATOM 640 O O . GLY A 1 84 ? 34.842 -8.195 -19.952 1.00 63.78 84 GLY A O 1
ATOM 641 N N . LYS A 1 85 ? 33.807 -10.008 -20.787 1.00 63.28 85 LYS A N 1
ATOM 642 C CA . LYS A 1 85 ? 33.647 -9.499 -22.162 1.00 63.28 85 LYS A CA 1
ATOM 643 C C . LYS A 1 85 ? 32.840 -8.197 -22.236 1.00 63.28 85 LYS A C 1
ATOM 645 O O . LYS A 1 85 ? 33.058 -7.395 -23.138 1.00 63.28 85 LYS A O 1
ATOM 650 N N . PHE A 1 86 ? 31.913 -7.983 -21.300 1.00 58.91 86 PHE A N 1
ATOM 651 C CA . PHE A 1 86 ? 31.016 -6.820 -21.284 1.00 58.91 86 PHE A CA 1
ATOM 652 C C . PHE A 1 86 ? 31.328 -5.815 -20.162 1.00 58.91 86 PHE A C 1
ATOM 654 O O . PHE A 1 86 ? 30.696 -4.759 -20.095 1.00 58.91 86 PHE A O 1
ATOM 661 N N . ALA A 1 87 ? 32.299 -6.107 -19.287 1.00 61.69 87 ALA A N 1
ATOM 662 C CA . ALA A 1 87 ? 32.635 -5.265 -18.138 1.00 61.69 87 ALA A CA 1
ATOM 663 C C . ALA A 1 87 ? 33.134 -3.869 -18.546 1.00 61.69 87 ALA A C 1
ATOM 665 O O . ALA A 1 87 ? 32.826 -2.885 -17.874 1.00 61.69 87 ALA A O 1
ATOM 666 N N . GLU A 1 88 ? 33.854 -3.767 -19.667 1.00 67.50 88 GLU A N 1
ATOM 667 C CA . GLU A 1 88 ? 34.411 -2.495 -20.142 1.00 67.50 88 GLU A CA 1
ATOM 668 C C . GLU A 1 88 ? 33.341 -1.545 -20.697 1.00 67.50 88 GLU A C 1
ATOM 670 O O . GLU A 1 88 ? 33.458 -0.331 -20.531 1.00 67.50 88 GLU A O 1
ATOM 675 N N . ILE A 1 89 ? 32.241 -2.080 -21.247 1.00 68.19 89 ILE A N 1
ATOM 676 C CA . ILE A 1 89 ? 31.131 -1.290 -21.812 1.00 68.19 89 ILE A CA 1
ATOM 677 C C . ILE A 1 89 ? 30.515 -0.371 -20.751 1.00 68.19 89 ILE A C 1
ATOM 679 O O . ILE A 1 89 ? 30.092 0.743 -21.055 1.00 68.19 89 ILE A O 1
ATOM 683 N N . ARG A 1 90 ? 30.512 -0.798 -19.481 1.00 71.81 90 ARG A N 1
ATOM 684 C CA . ARG A 1 90 ? 29.967 -0.017 -18.361 1.00 71.81 90 ARG A CA 1
ATOM 685 C C . ARG A 1 90 ? 30.714 1.297 -18.116 1.00 71.81 90 ARG A C 1
ATOM 687 O O . ARG A 1 90 ? 30.131 2.223 -17.557 1.00 71.81 90 ARG A O 1
ATOM 694 N N . TYR A 1 91 ? 31.983 1.367 -18.507 1.00 78.12 91 TYR A N 1
ATOM 695 C CA . TYR A 1 91 ? 32.847 2.530 -18.302 1.00 78.12 91 TYR A CA 1
ATOM 696 C C . TYR A 1 91 ? 33.061 3.344 -19.588 1.00 78.12 91 TYR A C 1
ATOM 698 O O . TYR A 1 91 ? 33.754 4.360 -19.561 1.00 78.12 91 TYR A O 1
ATOM 706 N N . MET A 1 92 ? 32.465 2.921 -20.706 1.00 79.25 92 MET A N 1
ATOM 707 C CA . MET A 1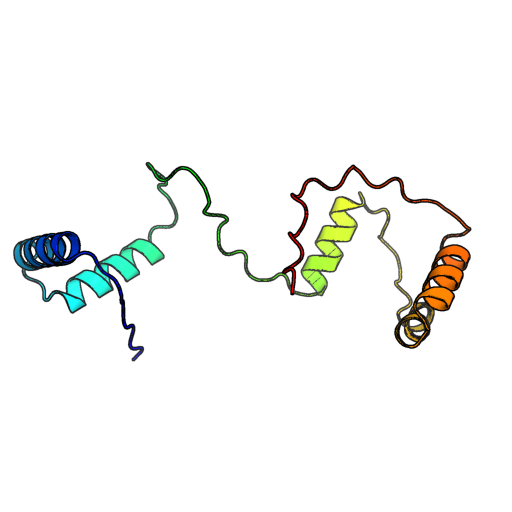 92 ? 32.549 3.610 -21.992 1.00 79.25 92 MET A CA 1
ATOM 708 C C . MET A 1 92 ? 31.580 4.793 -22.089 1.00 79.25 92 MET A C 1
ATOM 710 O O . MET A 1 92 ? 30.557 4.859 -21.404 1.00 79.25 92 MET A O 1
ATOM 714 N N . SER A 1 93 ? 31.875 5.722 -23.006 1.00 82.19 93 SER A N 1
ATOM 715 C CA . SER A 1 93 ? 30.891 6.728 -23.403 1.00 82.19 93 SER A CA 1
ATOM 716 C C . SER A 1 93 ? 29.684 6.041 -24.064 1.00 82.19 93 SER A C 1
ATOM 718 O O . SER A 1 93 ? 29.852 5.002 -24.708 1.00 82.19 93 SER A O 1
ATOM 720 N N . PRO A 1 94 ? 28.466 6.608 -23.987 1.00 79.12 94 PRO A N 1
ATOM 721 C CA . PRO A 1 94 ? 27.279 6.000 -24.598 1.00 79.12 94 PRO A CA 1
ATOM 722 C C . PRO A 1 94 ? 27.434 5.710 -26.099 1.00 79.12 94 PRO A C 1
ATOM 724 O O . PRO A 1 94 ? 26.881 4.738 -26.611 1.00 79.12 94 PRO A O 1
ATOM 727 N N . LYS A 1 95 ? 28.209 6.543 -26.805 1.00 79.38 95 LYS A N 1
ATOM 728 C CA . LYS A 1 95 ? 28.500 6.380 -28.233 1.00 79.38 95 LYS A CA 1
ATOM 729 C C . LYS A 1 95 ? 29.388 5.161 -28.487 1.00 79.38 95 LYS A C 1
ATOM 731 O O . LYS A 1 95 ? 29.095 4.374 -29.385 1.00 79.38 95 LYS A O 1
ATOM 736 N N . ASP A 1 96 ? 30.439 5.006 -27.691 1.00 78.69 96 ASP A N 1
ATOM 737 C CA . ASP A 1 96 ? 31.412 3.923 -27.851 1.00 78.69 96 ASP A CA 1
ATOM 738 C C . ASP A 1 96 ? 30.826 2.591 -27.380 1.00 78.69 96 ASP A C 1
ATOM 740 O O . ASP A 1 96 ? 30.974 1.581 -28.061 1.00 78.69 96 ASP A O 1
ATOM 744 N N . ALA A 1 97 ? 30.044 2.615 -26.298 1.00 79.81 97 ALA A N 1
ATOM 745 C CA . ALA A 1 97 ? 29.266 1.471 -25.840 1.00 79.81 97 ALA A CA 1
ATOM 746 C C . ALA A 1 97 ? 28.323 0.953 -26.938 1.00 79.81 97 ALA A C 1
ATOM 748 O O . ALA A 1 97 ? 28.251 -0.248 -27.180 1.00 79.81 97 ALA A O 1
ATOM 749 N N . MET A 1 98 ? 27.631 1.847 -27.651 1.00 76.38 98 MET A N 1
ATOM 750 C CA . MET A 1 98 ? 26.734 1.461 -28.745 1.00 76.38 98 MET A CA 1
ATOM 751 C C . MET A 1 98 ? 27.491 0.887 -29.951 1.00 76.38 98 MET A C 1
ATOM 753 O O . MET A 1 98 ? 27.029 -0.067 -30.579 1.00 76.38 98 MET A O 1
ATOM 757 N N . ALA A 1 99 ? 28.657 1.451 -30.275 1.00 79.38 99 ALA A N 1
ATOM 758 C CA . ALA A 1 99 ? 29.520 0.922 -31.326 1.00 79.38 99 ALA A CA 1
ATOM 759 C C . ALA A 1 99 ? 30.020 -0.490 -30.980 1.00 79.38 99 ALA A C 1
ATOM 761 O O . ALA A 1 99 ? 29.982 -1.380 -31.831 1.00 79.38 99 ALA A O 1
ATOM 762 N N . GLU A 1 100 ? 30.408 -0.710 -29.725 1.00 78.19 100 GLU A N 1
ATOM 763 C CA . GLU A 1 100 ? 30.902 -1.996 -29.241 1.00 78.19 100 GLU A CA 1
ATOM 764 C C . GLU A 1 100 ? 29.791 -3.048 -29.150 1.00 78.19 100 GLU A C 1
ATOM 766 O O . GLU A 1 100 ? 29.972 -4.178 -29.598 1.00 78.19 100 GLU A O 1
ATOM 771 N N . LEU A 1 101 ? 28.594 -2.673 -28.689 1.00 77.25 101 LEU A N 1
ATOM 772 C CA . LEU A 1 101 ? 27.417 -3.546 -28.719 1.00 77.25 101 LEU A CA 1
ATOM 773 C C . LEU A 1 101 ? 27.051 -3.955 -30.149 1.00 77.25 101 LEU A C 1
ATOM 775 O O . LEU A 1 101 ? 26.786 -5.128 -30.404 1.00 77.25 101 LEU A O 1
ATOM 779 N N . ARG A 1 102 ? 27.097 -3.018 -31.105 1.00 75.69 102 ARG A N 1
ATOM 780 C CA . ARG A 1 102 ? 26.853 -3.318 -32.522 1.00 75.69 102 ARG A CA 1
ATOM 781 C C . ARG A 1 102 ? 27.903 -4.268 -33.095 1.00 75.69 102 ARG A C 1
ATOM 783 O O . ARG A 1 102 ? 27.551 -5.144 -33.880 1.00 75.69 102 ARG A O 1
ATOM 790 N N . ARG A 1 103 ? 29.171 -4.098 -32.709 1.00 78.94 103 ARG A N 1
ATOM 791 C CA . ARG A 1 103 ? 30.279 -4.983 -33.093 1.00 78.94 103 ARG A CA 1
ATOM 792 C C . ARG A 1 103 ? 30.101 -6.388 -32.516 1.00 78.94 103 ARG A C 1
ATOM 794 O O . ARG A 1 103 ? 30.345 -7.359 -33.214 1.00 78.94 103 ARG A O 1
ATOM 801 N N . LEU A 1 104 ? 29.680 -6.491 -31.256 1.00 74.00 104 LEU A N 1
ATOM 802 C CA . LEU A 1 104 ? 29.462 -7.758 -30.555 1.00 74.00 104 LEU A CA 1
ATOM 803 C C . LEU A 1 104 ? 28.232 -8.522 -31.053 1.00 74.00 104 LEU A C 1
ATOM 805 O O . LEU A 1 104 ? 28.225 -9.747 -30.993 1.00 74.00 104 LEU A O 1
ATOM 809 N N . ALA A 1 105 ? 27.214 -7.806 -31.527 1.00 70.25 105 ALA A N 1
ATOM 810 C CA . ALA A 1 105 ? 25.993 -8.368 -32.092 1.00 70.25 105 ALA A CA 1
ATOM 811 C C . ALA A 1 105 ? 26.071 -8.587 -33.617 1.00 70.25 105 ALA A C 1
ATOM 813 O O . ALA A 1 105 ? 25.027 -8.701 -34.255 1.00 70.25 105 ALA A O 1
ATOM 814 N N . ASP A 1 106 ? 27.269 -8.563 -34.219 1.00 73.38 106 ASP A N 1
ATOM 815 C CA . ASP A 1 106 ? 27.497 -8.694 -35.671 1.00 73.38 106 ASP A CA 1
ATOM 816 C C . ASP A 1 106 ? 26.617 -7.766 -36.539 1.00 73.38 106 ASP A C 1
ATOM 818 O O . ASP A 1 106 ? 26.276 -8.058 -37.685 1.00 73.38 106 ASP A O 1
ATOM 822 N N . GLY A 1 107 ? 26.233 -6.607 -35.997 1.00 65.25 107 GLY A N 1
ATOM 823 C CA . GLY A 1 107 ? 25.384 -5.634 -36.679 1.00 65.25 107 GLY A CA 1
ATOM 824 C C . GLY A 1 107 ? 23.894 -5.984 -36.753 1.00 65.25 107 GLY A C 1
ATOM 825 O O . GLY A 1 107 ? 23.175 -5.297 -37.482 1.00 65.25 107 GLY A O 1
ATOM 826 N N . VAL A 1 108 ? 23.414 -6.986 -36.010 1.00 68.62 108 VAL A N 1
ATOM 827 C CA . VAL A 1 108 ? 21.989 -7.346 -35.945 1.00 68.62 108 VAL A CA 1
ATOM 828 C C . VAL A 1 108 ? 21.172 -6.202 -35.333 1.00 68.62 108 VAL A C 1
ATOM 830 O O . VAL A 1 108 ? 21.485 -5.686 -34.260 1.00 68.62 108 VAL A O 1
ATOM 833 N N . GLY A 1 109 ? 20.111 -5.795 -36.032 1.00 61.31 109 GLY A N 1
ATOM 834 C CA . GLY A 1 109 ? 19.121 -4.842 -35.531 1.00 61.31 109 GLY A CA 1
ATOM 835 C C . GLY A 1 109 ? 18.009 -5.557 -34.765 1.00 61.31 109 GLY A C 1
ATOM 836 O O . GLY A 1 109 ? 17.549 -6.613 -35.191 1.00 61.31 109 GLY A O 1
ATOM 837 N N . ILE A 1 110 ? 17.567 -4.976 -33.650 1.00 63.56 110 ILE A N 1
ATOM 838 C CA . ILE A 1 110 ? 16.396 -5.451 -32.905 1.00 63.56 110 ILE A CA 1
ATOM 839 C C . ILE A 1 110 ? 15.196 -4.626 -33.368 1.00 63.56 110 ILE A C 1
ATOM 841 O O . ILE A 1 110 ? 15.187 -3.407 -33.189 1.00 63.56 110 ILE A O 1
ATOM 845 N N . ASP A 1 111 ? 14.197 -5.285 -33.954 1.00 58.72 111 ASP A N 1
ATOM 846 C CA . ASP A 1 111 ? 12.907 -4.657 -34.235 1.00 58.72 111 ASP A CA 1
ATOM 847 C C . ASP A 1 111 ? 12.094 -4.640 -32.938 1.00 58.72 111 ASP A C 1
ATOM 849 O O . ASP A 1 111 ? 11.635 -5.675 -32.447 1.00 58.72 111 ASP A O 1
ATOM 853 N N . LEU A 1 112 ? 12.028 -3.471 -32.306 1.00 55.41 112 LEU A N 1
ATOM 854 C CA . LEU A 1 112 ? 11.310 -3.304 -31.052 1.00 55.41 112 LEU A CA 1
ATOM 855 C C . LEU A 1 112 ? 9.849 -2.966 -31.361 1.00 55.41 112 LEU A C 1
ATOM 857 O O . LEU A 1 112 ? 9.595 -2.055 -32.153 1.00 55.41 112 LEU A O 1
ATOM 861 N N . PRO A 1 113 ? 8.877 -3.627 -30.708 1.00 51.56 113 PRO A N 1
ATOM 862 C CA . PRO A 1 113 ? 7.481 -3.244 -30.850 1.00 51.56 113 PRO A CA 1
ATOM 863 C C . PRO A 1 113 ? 7.278 -1.780 -30.417 1.00 51.56 113 PRO A C 1
ATOM 865 O O . PRO A 1 113 ? 8.023 -1.273 -29.566 1.00 51.56 113 PRO A O 1
ATOM 868 N N . PRO A 1 114 ? 6.268 -1.083 -30.972 1.00 63.62 114 PRO A N 1
ATOM 869 C CA . PRO A 1 114 ? 5.988 0.300 -30.612 1.00 63.62 114 PRO A CA 1
ATOM 870 C C . PRO A 1 114 ? 5.780 0.412 -29.099 1.00 63.62 114 PRO A C 1
ATOM 872 O O . PRO A 1 114 ? 5.030 -0.366 -28.507 1.00 63.62 114 PRO A O 1
ATOM 875 N N . ARG A 1 115 ? 6.463 1.376 -28.468 1.00 51.78 115 ARG A N 1
ATOM 876 C CA . ARG A 1 115 ? 6.367 1.618 -27.022 1.00 51.78 115 ARG A CA 1
ATOM 877 C C . ARG A 1 115 ? 4.906 1.856 -26.634 1.00 51.78 115 ARG A C 1
ATOM 879 O O . ARG A 1 115 ? 4.345 2.908 -26.923 1.00 51.78 115 ARG A O 1
ATOM 886 N N . SER A 1 116 ? 4.301 0.895 -25.944 1.00 52.69 116 SER A N 1
ATOM 887 C CA . SER A 1 116 ? 2.982 1.032 -25.332 1.00 52.69 116 SER A CA 1
ATOM 888 C C . SER A 1 116 ? 3.123 1.753 -23.989 1.00 52.69 116 SER A C 1
ATOM 890 O O . SER A 1 116 ? 3.196 1.128 -22.934 1.00 52.69 116 SER A O 1
ATOM 892 N N . GLY A 1 117 ? 3.236 3.075 -24.028 1.00 52.06 117 GLY A N 1
ATOM 893 C CA . GLY A 1 117 ? 3.281 3.919 -22.839 1.00 52.06 117 GLY A CA 1
ATOM 894 C C . GLY A 1 117 ? 3.135 5.376 -23.245 1.00 52.06 117 GLY A C 1
ATOM 895 O O . GLY A 1 117 ? 3.792 5.810 -24.190 1.00 52.06 117 GLY A O 1
ATOM 896 N N . ALA A 1 118 ? 2.239 6.102 -22.572 1.00 52.31 118 ALA A N 1
ATOM 897 C CA . ALA A 1 118 ? 2.039 7.530 -22.796 1.00 52.31 118 ALA A CA 1
ATOM 898 C C . ALA A 1 118 ? 3.378 8.287 -22.687 1.00 52.31 118 ALA A C 1
ATOM 900 O O . ALA A 1 118 ? 4.253 7.856 -21.926 1.00 52.31 118 ALA A O 1
ATOM 901 N N . PRO A 1 119 ? 3.560 9.394 -23.430 1.00 51.81 119 PRO A N 1
ATOM 902 C CA . PRO A 1 119 ? 4.744 10.226 -23.287 1.00 51.81 119 PRO A CA 1
ATOM 903 C C . PRO A 1 119 ? 4.869 10.631 -21.817 1.00 51.81 119 PRO A C 1
ATOM 905 O O . PRO A 1 119 ? 3.891 11.078 -21.221 1.00 51.81 119 PRO A O 1
ATOM 908 N N . LEU A 1 120 ? 6.051 10.449 -21.227 1.00 55.75 120 LEU A N 1
ATOM 909 C CA . LEU A 1 120 ? 6.395 11.154 -19.997 1.00 55.75 120 LEU A CA 1
ATOM 910 C C . LEU A 1 120 ? 6.309 12.640 -20.349 1.00 55.75 120 LEU A C 1
ATOM 912 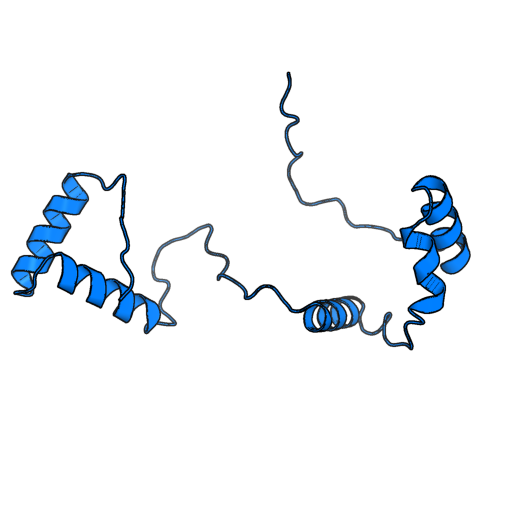O O . LEU A 1 120 ? 7.140 13.125 -21.114 1.00 55.75 120 LEU A O 1
ATOM 916 N N . GLU A 1 121 ? 5.252 13.316 -19.896 1.00 52.44 121 GLU A N 1
ATOM 917 C CA . GLU A 1 121 ? 5.147 14.766 -20.009 1.00 52.44 121 GLU A CA 1
ATOM 918 C C . GLU A 1 121 ? 6.396 15.368 -19.362 1.00 52.44 121 GLU A C 1
ATOM 920 O O . GLU A 1 121 ? 6.677 15.133 -18.184 1.00 52.44 121 GLU A O 1
ATOM 925 N N . ASP A 1 122 ? 7.175 16.094 -20.165 1.00 52.69 122 ASP A N 1
ATOM 926 C CA . ASP A 1 122 ? 8.273 16.913 -19.672 1.00 52.69 122 ASP A CA 1
ATOM 927 C C . ASP A 1 122 ? 7.721 17.873 -18.606 1.00 52.69 122 ASP A C 1
ATOM 929 O O . ASP A 1 122 ? 6.762 18.602 -18.889 1.00 52.69 122 ASP A O 1
ATOM 933 N N . PRO A 1 123 ? 8.309 17.943 -17.398 1.00 54.47 123 PRO A N 1
ATOM 934 C CA . PRO A 1 123 ? 8.033 19.045 -16.495 1.00 54.47 123 PRO A CA 1
ATOM 935 C C . PRO A 1 123 ? 8.641 20.310 -17.109 1.00 54.47 123 PRO A C 1
ATOM 937 O O . PRO A 1 123 ? 9.829 20.589 -16.941 1.00 54.47 123 PRO A O 1
ATOM 940 N N . GLN A 1 124 ? 7.835 21.049 -17.875 1.00 52.22 124 GLN A N 1
ATOM 941 C CA . GLN A 1 124 ? 8.227 22.348 -18.411 1.00 52.22 124 GLN A CA 1
ATOM 942 C C . GLN A 1 124 ? 8.511 23.316 -17.253 1.00 52.22 124 GLN A C 1
ATOM 944 O O . GLN A 1 124 ? 7.666 23.530 -16.380 1.00 52.22 124 GLN A O 1
ATOM 949 N N . LEU A 1 1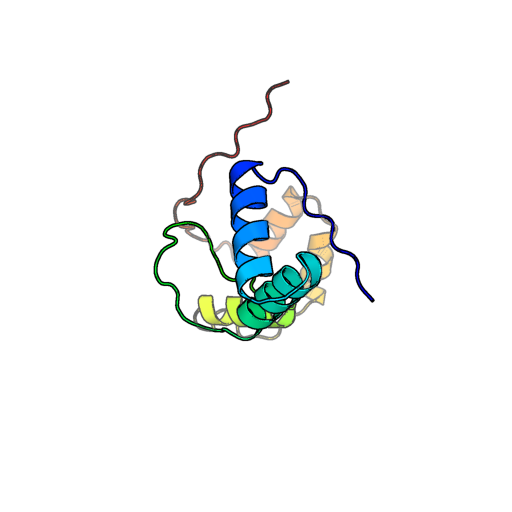25 ? 9.741 23.836 -17.271 1.00 43.38 125 LEU A N 1
ATOM 950 C CA . LEU A 1 125 ? 10.243 25.003 -16.542 1.00 43.38 125 LEU A CA 1
ATOM 951 C C . LEU A 1 125 ? 9.646 26.299 -17.099 1.00 43.38 125 LEU A C 1
ATOM 953 O O . LEU A 1 125 ? 9.512 26.387 -18.341 1.00 43.38 125 LEU A O 1
#

pLDDT: mean 70.92, std 14.21, range [38.91, 91.0]

Foldseek 3Di:
DDDDDDPDDDVVNVVVLCVVCVVVVHDSVVSVVVVVVVVVVPPDDPDDDPDDDPDPDDPDDPVSVLVVVCVVVVNPPPDPPPCVLCVVLVVDDPVVSVVVVCVVVVNDDDDDDPDPDDPPPPPDD